Protein AF-A0A6I1JI38-F1 (afdb_monomer_lite)

Secondary structure (DSSP, 8-state):
--TTHHHHHHHHHHHHHHHTT-----S---SHHHHHHHHHTT---EEEEES-------TTSSS-S--SEEEEE-S-HHHHHHHHHHHHHHHTT-----GGGGTT--

Structure (mmCIF, N/CA/C/O backbone):
data_AF-A0A6I1JI38-F1
#
_entry.id   AF-A0A6I1JI38-F1
#
loop_
_atom_site.group_PDB
_atom_site.id
_atom_site.type_symbol
_atom_site.label_atom_id
_atom_site.label_alt_id
_atom_site.label_comp_id
_atom_site.label_asym_id
_atom_site.label_entity_id
_atom_site.label_seq_id
_atom_site.pdbx_PDB_ins_code
_atom_site.Cartn_x
_atom_site.Cartn_y
_atom_site.Cartn_z
_atom_site.occupancy
_atom_site.B_iso_or_equiv
_atom_site.auth_seq_id
_atom_site.auth_comp_id
_atom_site.auth_asym_id
_atom_site.auth_atom_id
_atom_site.pdbx_PDB_model_num
ATOM 1 N N . MET A 1 1 ? 21.664 -7.786 -9.787 1.00 72.75 1 MET A N 1
ATOM 2 C CA . MET A 1 1 ? 20.214 -8.084 -9.805 1.00 72.75 1 MET A CA 1
ATOM 3 C C . MET A 1 1 ? 19.512 -6.894 -10.436 1.00 72.75 1 MET A C 1
ATOM 5 O O . MET A 1 1 ? 19.997 -5.787 -10.243 1.00 72.75 1 MET A O 1
ATOM 9 N N . GLY A 1 2 ? 18.480 -7.114 -11.252 1.00 90.06 2 GLY A N 1
ATOM 10 C CA . GLY A 1 2 ? 17.771 -6.020 -11.929 1.00 90.06 2 GLY A CA 1
ATOM 11 C C . GLY A 1 2 ? 16.845 -5.254 -10.980 1.00 90.06 2 GLY A C 1
ATOM 12 O O . GLY A 1 2 ? 16.386 -5.819 -9.991 1.00 90.06 2 GLY A O 1
ATOM 13 N N . GLU A 1 3 ? 16.548 -4.000 -11.313 1.00 88.88 3 GLU A N 1
ATOM 14 C CA . GLU A 1 3 ? 15.697 -3.083 -10.532 1.00 88.88 3 GLU A CA 1
ATOM 15 C C . GLU A 1 3 ? 14.310 -3.665 -10.205 1.00 88.88 3 GLU A C 1
ATOM 17 O O . GLU A 1 3 ? 13.808 -3.512 -9.098 1.00 88.88 3 GLU A O 1
ATOM 22 N N . ASN A 1 4 ? 13.729 -4.429 -11.135 1.00 93.31 4 ASN A N 1
ATOM 23 C CA . ASN A 1 4 ? 12.401 -5.032 -10.982 1.00 93.31 4 ASN A CA 1
ATOM 24 C C . ASN A 1 4 ? 12.432 -6.484 -10.491 1.00 93.31 4 ASN A C 1
ATOM 26 O O . ASN A 1 4 ? 11.426 -7.179 -10.579 1.00 93.31 4 ASN A O 1
ATOM 30 N N . PHE A 1 5 ? 13.571 -6.985 -10.001 1.00 95.44 5 PHE A N 1
ATOM 31 C CA . PHE A 1 5 ? 13.689 -8.390 -9.600 1.00 95.44 5 PHE A CA 1
ATOM 32 C C . PHE A 1 5 ? 12.648 -8.783 -8.536 1.00 95.44 5 PHE A C 1
ATOM 34 O O . PHE A 1 5 ? 11.897 -9.735 -8.741 1.00 95.44 5 PHE A O 1
ATOM 41 N N . TRP A 1 6 ? 12.559 -8.022 -7.441 1.00 94.69 6 TRP A N 1
ATOM 42 C CA . TRP A 1 6 ? 11.613 -8.290 -6.350 1.00 94.69 6 TRP A CA 1
ATOM 43 C C . TRP A 1 6 ? 10.168 -8.033 -6.758 1.00 94.69 6 TRP A C 1
ATOM 45 O O . TRP A 1 6 ? 9.298 -8.864 -6.507 1.00 94.69 6 TRP A O 1
ATOM 55 N N . VAL A 1 7 ? 9.937 -6.929 -7.469 1.00 95.00 7 VAL A N 1
ATOM 56 C CA . VAL A 1 7 ? 8.610 -6.548 -7.957 1.00 95.00 7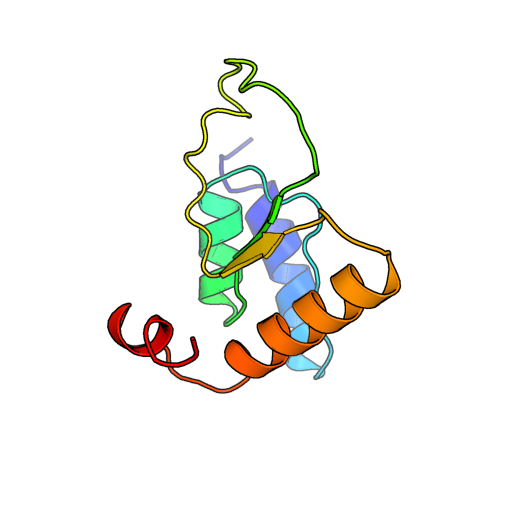 VAL A CA 1
ATOM 57 C C . VAL A 1 7 ? 8.037 -7.615 -8.887 1.00 95.00 7 VAL A C 1
ATOM 59 O O . VAL A 1 7 ? 6.872 -7.975 -8.756 1.00 95.00 7 VAL A O 1
ATOM 62 N N . ASN A 1 8 ? 8.850 -8.190 -9.776 1.00 96.50 8 ASN A N 1
ATOM 63 C CA . ASN A 1 8 ? 8.404 -9.239 -10.693 1.00 96.50 8 ASN A CA 1
ATOM 64 C C . ASN A 1 8 ? 8.036 -10.537 -9.960 1.00 96.50 8 ASN A C 1
ATOM 66 O O . ASN A 1 8 ? 7.036 -11.169 -10.305 1.00 96.50 8 ASN A O 1
ATOM 70 N N . LEU A 1 9 ? 8.813 -10.931 -8.944 1.00 96.31 9 LEU A N 1
ATOM 71 C CA . LEU A 1 9 ? 8.499 -12.103 -8.120 1.00 96.31 9 LEU A CA 1
ATOM 72 C C . LEU A 1 9 ? 7.206 -11.895 -7.328 1.00 96.31 9 LEU A C 1
ATOM 74 O O . LEU A 1 9 ? 6.337 -12.769 -7.319 1.00 96.31 9 LEU A O 1
ATOM 78 N N . TRP A 1 10 ? 7.062 -10.725 -6.704 1.00 96.94 10 TRP A N 1
ATOM 79 C CA . TRP A 1 10 ? 5.855 -10.370 -5.970 1.00 96.94 10 TRP A CA 1
ATOM 80 C C . TRP A 1 10 ? 4.632 -10.316 -6.894 1.00 96.94 10 TRP A C 1
ATOM 82 O O . TRP A 1 10 ? 3.620 -10.946 -6.594 1.00 96.94 10 TRP A O 1
ATOM 92 N N . ARG A 1 11 ? 4.742 -9.666 -8.062 1.00 97.25 11 ARG A N 1
ATOM 93 C CA . ARG A 1 11 ? 3.667 -9.556 -9.063 1.00 97.25 11 ARG A CA 1
ATOM 94 C C . ARG A 1 11 ? 3.132 -10.918 -9.479 1.00 97.25 11 ARG A C 1
ATOM 96 O O . ARG A 1 11 ? 1.917 -11.088 -9.553 1.00 97.25 11 ARG A O 1
ATOM 103 N N . ALA A 1 12 ? 4.016 -11.880 -9.741 1.00 97.31 12 ALA A N 1
ATOM 104 C CA . ALA A 1 12 ? 3.610 -13.230 -10.121 1.00 97.31 12 ALA A CA 1
ATOM 105 C C . ALA A 1 12 ? 2.760 -13.886 -9.023 1.00 97.31 12 ALA A C 1
ATOM 107 O O . ALA A 1 12 ? 1.723 -14.478 -9.317 1.00 97.31 12 ALA A O 1
ATOM 108 N N . LYS A 1 13 ? 3.155 -13.730 -7.752 1.00 97.19 13 LYS A N 1
ATOM 109 C CA . LYS A 1 13 ? 2.398 -14.301 -6.635 1.00 97.19 13 LYS A CA 1
ATOM 110 C C . LYS A 1 13 ? 1.097 -13.551 -6.351 1.00 97.19 13 LYS A C 1
ATOM 112 O O . LYS A 1 13 ? 0.091 -14.183 -6.044 1.00 97.19 13 LYS A O 1
ATOM 117 N N . ALA A 1 14 ? 1.113 -12.227 -6.460 1.00 97.44 14 ALA A N 1
ATOM 118 C CA . ALA A 1 14 ? -0.067 -11.397 -6.277 1.00 97.44 14 ALA A CA 1
ATOM 119 C C . ALA A 1 14 ? -1.127 -11.695 -7.346 1.00 97.44 14 ALA A C 1
ATOM 121 O O . ALA A 1 14 ? -2.289 -11.878 -7.001 1.00 97.44 14 ALA A O 1
ATOM 122 N N . SER A 1 15 ? -0.719 -11.821 -8.614 1.00 96.88 15 SER A N 1
ATOM 123 C CA . SER A 1 15 ? -1.630 -12.124 -9.729 1.00 96.88 15 SER A CA 1
ATOM 124 C C . SER A 1 15 ? -2.341 -13.464 -9.524 1.00 96.88 15 SER A C 1
ATOM 126 O O . SER A 1 15 ? -3.558 -13.511 -9.604 1.00 96.88 15 SER A O 1
ATOM 128 N N . ASP A 1 16 ? -1.613 -14.516 -9.127 1.00 97.75 16 ASP A N 1
ATOM 129 C CA . ASP A 1 16 ? -2.193 -15.826 -8.787 1.00 97.75 16 ASP A CA 1
ATOM 130 C C . ASP A 1 16 ? -3.285 -15.719 -7.707 1.00 97.75 16 ASP A C 1
ATOM 132 O O . ASP A 1 16 ? -4.368 -16.278 -7.849 1.00 97.75 16 ASP A O 1
ATOM 136 N N . VAL A 1 17 ? -3.047 -14.949 -6.641 1.00 97.56 17 VAL A N 1
ATOM 137 C CA . VAL A 1 17 ? -4.055 -14.740 -5.587 1.00 97.56 17 VAL A CA 1
ATOM 138 C C . VAL A 1 17 ? -5.273 -13.976 -6.116 1.00 97.56 17 VAL A C 1
ATOM 140 O O . VAL A 1 17 ? -6.404 -14.340 -5.791 1.00 97.56 17 VAL A O 1
ATOM 143 N N . LEU A 1 18 ? -5.054 -12.929 -6.916 1.00 95.75 18 LEU A N 1
ATOM 144 C CA . LEU A 1 18 ? -6.120 -12.097 -7.480 1.00 95.75 18 LEU A CA 1
ATOM 145 C C . LEU A 1 18 ? -6.983 -12.874 -8.486 1.00 95.75 18 LEU A C 1
ATOM 147 O O . LEU A 1 18 ? -8.208 -12.785 -8.423 1.00 95.75 18 LEU A O 1
ATOM 151 N N . ASP A 1 19 ? -6.370 -13.695 -9.340 1.00 96.06 19 ASP A N 1
ATOM 152 C CA . ASP A 1 19 ? -7.058 -14.527 -10.337 1.00 96.06 19 ASP A CA 1
ATOM 153 C C . ASP A 1 19 ? -7.992 -15.563 -9.686 1.00 96.06 19 ASP A C 1
ATOM 155 O O . ASP A 1 19 ? -9.015 -15.941 -10.258 1.00 96.06 19 ASP A O 1
ATOM 159 N N . HIS A 1 20 ? -7.691 -15.976 -8.451 1.00 96.94 20 HIS A N 1
ATOM 160 C CA . HIS A 1 20 ? -8.541 -16.857 -7.644 1.00 96.94 20 HIS A CA 1
ATOM 161 C C . HIS A 1 20 ? -9.535 -16.094 -6.744 1.00 96.94 20 HIS A C 1
ATOM 163 O O . HIS A 1 20 ? -10.128 -16.678 -5.835 1.00 96.94 20 HIS A O 1
ATOM 169 N N . GLY A 1 21 ? -9.732 -14.791 -6.975 1.00 94.00 21 GLY A N 1
ATOM 170 C CA . GLY A 1 21 ? -10.671 -13.950 -6.226 1.00 94.00 21 GLY A CA 1
ATOM 171 C C . GLY A 1 21 ? -10.202 -13.565 -4.819 1.00 94.00 21 GLY A C 1
ATOM 172 O O . GLY A 1 21 ? -11.004 -13.104 -4.003 1.00 94.00 21 GLY A O 1
ATOM 173 N N . GLY A 1 22 ? -8.920 -13.768 -4.509 1.00 95.88 22 GLY A N 1
ATOM 174 C CA . GLY A 1 22 ? -8.308 -13.353 -3.253 1.00 95.88 22 GLY A CA 1
ATOM 175 C C . GLY A 1 22 ? -8.057 -11.844 -3.171 1.00 95.88 22 GLY A C 1
ATOM 176 O O . GLY A 1 22 ? -8.377 -11.069 -4.070 1.00 95.88 22 GLY A O 1
ATOM 177 N N . ARG A 1 23 ? -7.459 -11.413 -2.056 1.00 94.56 23 ARG A N 1
ATOM 178 C CA . ARG A 1 23 ? -7.028 -10.026 -1.824 1.00 94.56 23 ARG A CA 1
ATOM 179 C C . ARG A 1 23 ? -5.567 -10.018 -1.399 1.00 94.56 23 ARG A C 1
ATOM 181 O O . ARG A 1 23 ? -5.138 -10.908 -0.668 1.00 94.56 23 ARG A O 1
ATOM 188 N N . VAL A 1 24 ? -4.823 -9.008 -1.838 1.00 95.75 24 VAL A N 1
ATOM 189 C CA . VAL A 1 24 ? -3.386 -8.873 -1.576 1.00 95.75 24 VAL A CA 1
ATOM 190 C C . VAL A 1 24 ? -3.118 -7.524 -0.920 1.00 95.75 24 VAL A C 1
ATOM 192 O O . VAL A 1 24 ? -3.699 -6.516 -1.312 1.00 95.75 24 VAL A O 1
ATOM 195 N N . VAL A 1 25 ? -2.229 -7.516 0.070 1.00 95.38 25 VAL A N 1
ATOM 196 C CA . VAL A 1 25 ? -1.695 -6.307 0.703 1.00 95.38 25 VAL A CA 1
ATOM 197 C C . VAL A 1 25 ? -0.179 -6.330 0.542 1.00 95.38 25 VAL A C 1
ATOM 199 O O . VAL A 1 25 ? 0.436 -7.378 0.736 1.00 95.38 25 VAL A O 1
ATOM 202 N N . VAL A 1 26 ? 0.401 -5.184 0.184 1.00 94.56 26 VAL A N 1
ATOM 203 C CA . VAL A 1 26 ? 1.850 -4.936 0.235 1.00 94.56 26 VAL A CA 1
ATOM 204 C C . VAL A 1 26 ? 2.091 -3.962 1.367 1.00 94.56 26 VAL A C 1
ATOM 206 O O . VAL A 1 26 ? 1.713 -2.796 1.271 1.00 94.56 26 VAL A O 1
ATOM 209 N N . ASP A 1 27 ? 2.654 -4.446 2.461 1.00 93.19 27 ASP A N 1
ATOM 210 C CA . ASP A 1 27 ? 2.906 -3.648 3.657 1.00 93.19 27 ASP A CA 1
ATOM 211 C C . ASP A 1 27 ? 4.248 -2.902 3.605 1.00 93.19 27 ASP A C 1
ATOM 213 O O . ASP A 1 27 ? 4.435 -1.928 4.333 1.00 93.19 27 ASP A O 1
ATOM 217 N N . ASP A 1 28 ? 5.156 -3.296 2.711 1.00 91.00 28 ASP A N 1
ATOM 218 C CA . ASP A 1 28 ? 6.515 -2.768 2.595 1.00 91.00 28 ASP A CA 1
ATOM 219 C C . ASP A 1 28 ? 6.807 -2.023 1.277 1.00 91.00 28 ASP A C 1
ATOM 221 O O . ASP A 1 28 ? 7.958 -1.955 0.854 1.00 91.00 28 ASP A O 1
ATOM 225 N N . CYS A 1 29 ? 5.799 -1.391 0.664 1.00 90.94 29 CYS A N 1
ATOM 226 C CA . CYS A 1 29 ? 5.961 -0.587 -0.555 1.00 90.94 29 CYS A CA 1
ATOM 227 C C . CYS A 1 29 ? 6.808 0.678 -0.295 1.00 90.94 29 CYS A C 1
ATOM 229 O O . CYS A 1 29 ? 6.337 1.655 0.291 1.00 90.94 29 CYS A O 1
ATOM 231 N N . ARG A 1 30 ? 8.059 0.675 -0.759 1.00 88.12 30 ARG A N 1
ATOM 232 C CA . ARG A 1 30 ? 9.072 1.719 -0.530 1.00 88.12 30 ARG A CA 1
ATOM 233 C C . ARG A 1 30 ? 9.536 2.397 -1.812 1.00 88.12 30 ARG A C 1
ATOM 235 O O . ARG A 1 30 ? 10.003 3.534 -1.749 1.00 88.12 30 ARG A O 1
ATOM 242 N N . PHE A 1 31 ? 9.416 1.732 -2.959 1.00 89.56 31 PHE A N 1
ATOM 243 C CA . PHE A 1 31 ? 9.954 2.213 -4.229 1.00 89.56 31 PHE A CA 1
ATOM 244 C C . PHE A 1 31 ? 8.856 2.554 -5.253 1.00 89.56 31 PHE A C 1
ATOM 246 O O . PHE A 1 31 ? 7.793 1.928 -5.272 1.00 89.56 31 PHE A O 1
ATOM 253 N N . PRO A 1 32 ? 9.089 3.529 -6.155 1.00 90.94 32 PRO A N 1
ATOM 254 C CA . PRO A 1 32 ? 8.111 3.897 -7.180 1.00 90.94 32 PRO A CA 1
ATOM 255 C C . PRO A 1 32 ? 7.696 2.745 -8.106 1.00 90.94 32 PRO A C 1
ATOM 257 O O . PRO A 1 32 ? 6.547 2.702 -8.540 1.00 90.94 32 PRO A O 1
ATOM 260 N N . ASN A 1 33 ? 8.597 1.803 -8.401 1.00 93.06 33 ASN A N 1
ATOM 261 C CA . ASN A 1 33 ? 8.288 0.644 -9.242 1.00 93.06 33 ASN A CA 1
ATOM 262 C C . ASN A 1 33 ? 7.338 -0.353 -8.552 1.00 93.06 33 ASN A C 1
ATOM 264 O O . ASN A 1 33 ? 6.477 -0.921 -9.217 1.00 93.06 33 ASN A O 1
ATOM 268 N N . GLU A 1 34 ? 7.423 -0.520 -7.230 1.00 93.88 34 GLU A N 1
ATOM 269 C CA . GLU A 1 34 ? 6.455 -1.304 -6.446 1.00 93.88 34 GLU A CA 1
ATOM 270 C C . GLU A 1 34 ? 5.068 -0.655 -6.505 1.00 93.88 34 GLU A C 1
ATOM 272 O O . GLU A 1 34 ? 4.079 -1.297 -6.862 1.00 93.88 34 GLU A O 1
ATOM 277 N N . ALA A 1 35 ? 5.013 0.653 -6.247 1.00 92.62 35 ALA A N 1
ATOM 278 C CA . ALA A 1 35 ? 3.789 1.445 -6.281 1.00 92.62 35 ALA A CA 1
ATOM 279 C C . ALA A 1 35 ? 3.134 1.470 -7.674 1.00 92.62 35 ALA A C 1
ATOM 281 O O . ALA A 1 35 ? 1.908 1.536 -7.787 1.00 92.62 35 ALA A O 1
ATOM 282 N N . ALA A 1 36 ? 3.937 1.434 -8.740 1.00 92.88 36 ALA A N 1
ATOM 283 C CA . ALA A 1 36 ? 3.447 1.325 -10.108 1.00 92.88 36 ALA A CA 1
ATOM 284 C C . ALA A 1 36 ? 2.774 -0.032 -10.346 1.00 92.88 36 ALA A C 1
ATOM 286 O O . ALA A 1 36 ? 1.648 -0.073 -10.834 1.00 92.88 36 ALA A O 1
ATOM 287 N N . VAL A 1 37 ? 3.403 -1.137 -9.933 1.00 94.88 37 VAL A N 1
ATOM 288 C CA . VAL A 1 37 ? 2.827 -2.474 -10.136 1.00 94.88 37 VAL A CA 1
ATOM 289 C C . VAL A 1 37 ? 1.572 -2.701 -9.297 1.00 94.88 37 VAL A C 1
ATOM 291 O O . VAL A 1 37 ? 0.632 -3.320 -9.790 1.00 94.88 37 VAL A O 1
ATOM 294 N N . VAL A 1 38 ? 1.490 -2.152 -8.079 1.00 94.31 38 VAL A N 1
ATOM 295 C CA . VAL A 1 38 ? 0.237 -2.158 -7.300 1.00 94.31 38 VAL A CA 1
ATOM 296 C C . VAL A 1 38 ? -0.911 -1.551 -8.112 1.00 94.31 38 VAL A C 1
ATOM 298 O O . VAL A 1 38 ? -1.981 -2.151 -8.196 1.00 94.31 38 VAL A O 1
ATOM 301 N N . ARG A 1 39 ? -0.679 -0.406 -8.766 1.00 92.50 39 ARG A N 1
ATOM 302 C CA . ARG A 1 39 ? -1.683 0.258 -9.613 1.00 92.50 39 ARG A CA 1
ATOM 303 C C . ARG A 1 39 ? -1.992 -0.517 -10.888 1.00 92.50 39 ARG A C 1
ATOM 305 O O . ARG A 1 39 ? -3.153 -0.622 -11.264 1.00 92.50 39 ARG A O 1
ATOM 312 N N . GLU A 1 40 ? -0.984 -1.098 -11.537 1.00 93.88 40 GLU A N 1
ATOM 313 C CA . GLU A 1 40 ? -1.182 -1.954 -12.717 1.00 93.88 40 GLU A CA 1
ATOM 314 C C . GLU A 1 40 ? -2.052 -3.183 -12.417 1.00 93.88 40 GLU A C 1
ATOM 316 O O . GLU A 1 40 ? -2.770 -3.653 -13.297 1.00 93.88 40 GLU A O 1
ATOM 321 N N . LEU A 1 41 ? -2.004 -3.697 -11.184 1.00 93.56 41 LEU A N 1
ATOM 322 C CA . LEU A 1 41 ? -2.856 -4.792 -10.710 1.00 93.56 41 LEU A CA 1
ATOM 323 C C . LEU A 1 41 ? -4.248 -4.321 -10.243 1.00 93.56 41 LEU A C 1
ATOM 325 O O . L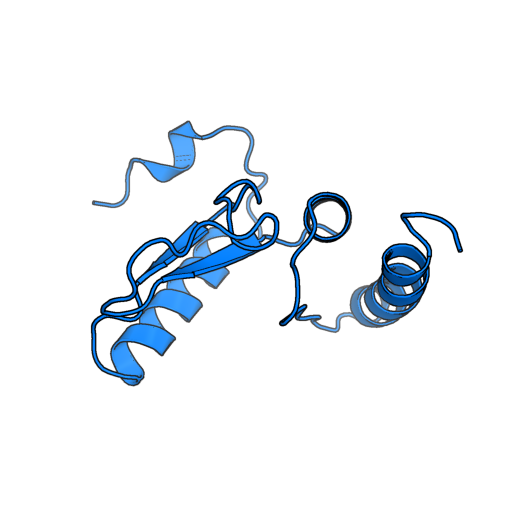EU A 1 41 ? -5.005 -5.113 -9.685 1.00 93.56 41 LEU A O 1
ATOM 329 N N . GLY A 1 42 ? -4.597 -3.048 -10.452 1.00 91.81 42 GLY A N 1
ATOM 330 C CA . GLY A 1 42 ? -5.877 -2.467 -10.035 1.00 91.81 42 GLY A CA 1
ATOM 331 C C . GLY A 1 42 ? -5.970 -2.160 -8.538 1.00 91.81 42 GLY A C 1
ATOM 332 O O . GLY A 1 42 ? -7.066 -1.953 -8.021 1.00 91.81 42 GLY A O 1
ATOM 333 N N . GLY A 1 43 ? -4.839 -2.160 -7.830 1.00 91.81 43 GLY A N 1
ATOM 334 C CA . GLY A 1 43 ? -4.747 -1.746 -6.436 1.00 91.81 43 GLY A CA 1
ATOM 335 C C . GLY A 1 43 ? -4.556 -0.238 -6.277 1.00 91.81 43 GLY A C 1
ATOM 336 O O . GLY A 1 43 ? -4.455 0.514 -7.245 1.00 91.81 43 GLY A O 1
ATOM 337 N N . MET A 1 44 ? -4.455 0.192 -5.021 1.00 92.00 44 MET A N 1
ATOM 338 C CA . MET A 1 44 ? -4.152 1.572 -4.649 1.00 92.00 44 MET A CA 1
ATOM 339 C C . MET A 1 44 ? -3.063 1.614 -3.580 1.00 92.00 44 MET A C 1
ATOM 341 O O . MET A 1 44 ? -2.893 0.675 -2.800 1.00 92.00 44 MET A O 1
ATOM 345 N N . VAL A 1 45 ? -2.358 2.732 -3.513 1.00 92.00 45 VAL A N 1
ATOM 346 C CA . VAL A 1 45 ? -1.309 3.002 -2.537 1.00 92.00 45 VAL A CA 1
ATOM 347 C C . VAL A 1 45 ? -1.858 3.900 -1.435 1.00 92.00 45 VAL A C 1
ATOM 349 O O . VAL A 1 45 ? -2.242 5.047 -1.683 1.00 92.00 45 VAL A O 1
ATOM 352 N N . VAL A 1 46 ? -1.848 3.386 -0.204 1.00 90.44 46 VAL A N 1
ATOM 353 C CA . VAL A 1 46 ? -2.305 4.104 0.991 1.00 90.44 46 VAL A CA 1
ATOM 354 C C . VAL A 1 46 ? -1.110 4.556 1.819 1.00 90.44 46 VAL A C 1
ATOM 356 O O . VAL A 1 46 ? -0.337 3.735 2.308 1.00 90.44 46 VAL A O 1
ATOM 359 N N . LEU A 1 47 ? -0.985 5.865 2.033 1.00 89.06 47 LEU A N 1
ATOM 360 C CA . LEU A 1 47 ? -0.004 6.434 2.950 1.00 89.06 47 LEU A CA 1
ATOM 361 C C . LEU A 1 47 ? -0.595 6.534 4.360 1.00 89.06 47 LEU A C 1
ATOM 363 O O . LEU A 1 47 ? -1.501 7.331 4.605 1.00 89.06 47 LEU A O 1
ATOM 367 N N . LEU A 1 48 ? -0.053 5.771 5.309 1.00 88.19 48 LEU A N 1
ATOM 368 C CA . LEU A 1 48 ? -0.376 5.912 6.731 1.00 88.19 48 LEU A CA 1
ATOM 369 C C . LEU A 1 48 ? 0.501 6.994 7.374 1.00 88.19 48 LEU A C 1
ATOM 371 O O . LEU A 1 48 ? 1.721 6.851 7.430 1.00 88.19 48 LEU A O 1
ATOM 375 N N . ARG A 1 49 ? -0.106 8.059 7.913 1.00 85.06 49 ARG A N 1
ATOM 376 C CA . ARG A 1 49 ? 0.624 9.177 8.540 1.00 85.06 49 ARG A CA 1
ATOM 377 C C . ARG A 1 49 ? 0.347 9.277 10.041 1.00 85.06 49 ARG A C 1
ATOM 379 O O . ARG A 1 49 ? -0.781 9.537 10.439 1.00 85.06 49 ARG A O 1
ATOM 386 N N . GLY A 1 50 ? 1.366 9.071 10.880 1.00 83.06 50 GLY A N 1
ATOM 387 C CA . GLY A 1 50 ? 1.253 9.068 12.350 1.00 83.06 50 GLY A CA 1
ATOM 388 C C . GLY A 1 50 ? 1.214 10.448 13.030 1.00 83.06 50 GLY A C 1
ATOM 389 O O . GLY A 1 50 ? 1.343 11.483 12.377 1.00 83.06 50 GLY A O 1
ATOM 390 N N . ARG A 1 51 ? 1.085 10.446 14.371 1.00 67.19 51 ARG A N 1
ATOM 391 C CA . ARG A 1 51 ? 0.973 11.651 15.230 1.00 67.19 51 ARG A CA 1
ATOM 392 C C . ARG A 1 51 ? 2.192 12.570 15.261 1.00 67.19 51 ARG A C 1
ATOM 394 O O . ARG A 1 51 ? 2.024 13.722 15.632 1.00 67.19 51 ARG A O 1
ATOM 401 N N . GLN A 1 52 ? 3.382 12.101 14.904 1.00 59.16 52 GLN A N 1
ATOM 402 C CA . GLN A 1 52 ? 4.601 12.905 14.771 1.00 59.16 52 GLN A CA 1
ATOM 403 C C . GLN A 1 52 ? 5.743 11.998 14.315 1.00 59.16 52 GLN A C 1
ATOM 405 O O . GLN A 1 52 ? 6.000 11.001 14.976 1.00 59.16 52 GLN A O 1
ATOM 410 N N . THR A 1 53 ? 6.470 12.400 13.275 1.00 48.81 53 THR A N 1
ATOM 411 C CA . THR A 1 53 ? 7.937 12.327 13.224 1.00 48.81 53 THR A CA 1
ATOM 412 C C . THR A 1 53 ? 8.414 13.364 12.213 1.00 48.81 53 THR A C 1
ATOM 414 O O . THR A 1 53 ? 7.861 13.504 11.123 1.00 48.81 53 THR A O 1
ATOM 417 N N . ALA A 1 54 ? 9.388 14.171 12.632 1.00 46.62 54 ALA A N 1
ATOM 418 C CA . ALA A 1 54 ? 10.111 15.081 11.763 1.00 46.62 54 ALA A CA 1
ATOM 419 C C . ALA A 1 54 ? 10.626 14.321 10.535 1.00 46.62 54 ALA A C 1
ATOM 421 O O . ALA A 1 54 ? 11.054 13.177 10.658 1.00 46.62 54 ALA A O 1
ATOM 422 N N . VAL A 1 55 ? 10.580 14.972 9.374 1.00 46.62 55 VAL A N 1
ATOM 423 C CA . VAL A 1 55 ? 11.158 14.474 8.124 1.00 46.62 55 VAL A CA 1
ATOM 424 C C . VAL A 1 55 ? 12.654 14.267 8.356 1.00 46.62 55 VAL A C 1
ATOM 426 O O . VAL A 1 55 ? 13.424 15.227 8.358 1.00 46.62 55 VAL A O 1
ATOM 429 N N . THR A 1 56 ? 13.073 13.033 8.613 1.00 42.56 56 THR A N 1
ATOM 430 C CA . THR A 1 56 ? 14.485 12.668 8.629 1.00 42.56 56 THR A CA 1
ATOM 431 C C . THR A 1 56 ? 14.910 12.423 7.192 1.00 42.56 56 THR A C 1
ATOM 433 O O . THR A 1 56 ? 14.485 11.467 6.557 1.00 42.56 56 THR A O 1
ATOM 436 N N . ALA A 1 57 ? 15.708 13.342 6.652 1.00 43.31 57 ALA A N 1
ATOM 437 C CA . ALA A 1 57 ? 16.180 13.345 5.273 1.00 43.31 57 ALA A CA 1
ATOM 438 C C . ALA A 1 57 ? 17.160 12.189 4.985 1.00 43.31 57 ALA A C 1
ATOM 440 O O . ALA A 1 57 ? 18.368 12.392 4.885 1.00 43.31 57 ALA A O 1
ATOM 441 N N . HIS A 1 58 ? 16.634 10.975 4.836 1.00 36.66 58 HIS A N 1
ATOM 442 C CA . HIS A 1 58 ? 17.294 9.871 4.146 1.00 36.66 58 HIS A CA 1
ATOM 443 C C . HIS A 1 58 ? 16.593 9.637 2.803 1.00 36.66 58 HIS A C 1
ATOM 445 O O . HIS A 1 58 ? 15.393 9.850 2.670 1.00 36.66 58 HIS A O 1
ATOM 451 N N . GLU A 1 59 ? 17.342 9.210 1.791 1.00 46.31 59 GLU A N 1
ATOM 452 C CA . GLU A 1 59 ? 16.892 9.042 0.398 1.00 46.31 59 GLU A CA 1
ATOM 453 C C . GLU A 1 59 ? 15.703 8.064 0.248 1.00 46.31 59 GLU A C 1
ATOM 455 O O . GLU A 1 59 ? 14.919 8.178 -0.688 1.00 46.31 59 GLU A O 1
ATOM 460 N N . SER A 1 60 ? 15.497 7.172 1.229 1.00 43.53 60 SER A N 1
ATOM 461 C CA . SER A 1 60 ? 14.330 6.281 1.347 1.00 43.53 60 SER A CA 1
ATOM 462 C C . SER A 1 60 ? 13.127 6.878 2.103 1.00 43.53 60 SER A C 1
ATOM 464 O O . SER A 1 60 ? 12.101 6.220 2.224 1.00 43.53 60 SER A O 1
ATOM 466 N N . GLU A 1 61 ? 13.245 8.099 2.630 1.00 42.25 61 GLU A N 1
ATOM 467 C CA . GLU A 1 61 ? 12.208 8.849 3.367 1.00 42.25 61 GLU A CA 1
ATOM 468 C C . GLU A 1 61 ? 11.823 10.168 2.670 1.00 42.25 61 GLU A C 1
ATOM 470 O O . GLU A 1 61 ? 11.017 10.954 3.171 1.00 42.25 61 GLU A O 1
ATOM 475 N N . ALA A 1 62 ? 12.377 10.419 1.482 1.00 46.91 62 ALA A N 1
ATOM 476 C CA . ALA A 1 62 ? 12.202 11.647 0.719 1.00 46.91 62 ALA A CA 1
A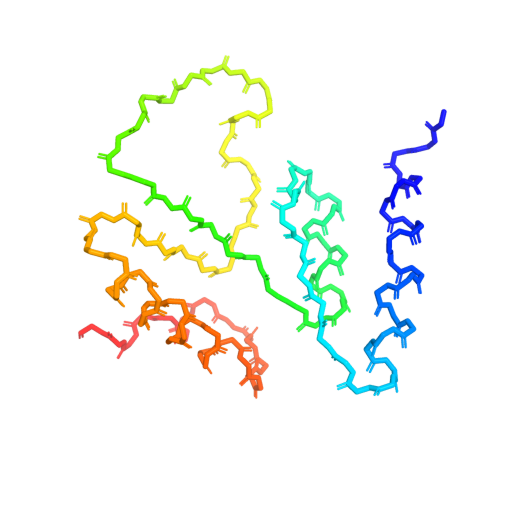TOM 477 C C . ALA A 1 62 ? 10.845 11.726 -0.005 1.00 46.91 62 ALA A C 1
ATOM 479 O O . ALA A 1 62 ? 10.814 12.047 -1.183 1.00 46.91 62 ALA A O 1
ATOM 480 N N . GLY A 1 63 ? 9.726 11.413 0.662 1.00 49.28 63 GLY A N 1
ATOM 481 C CA . GLY A 1 63 ? 8.370 11.851 0.279 1.00 49.28 63 GLY A CA 1
ATOM 482 C C . GLY A 1 63 ? 7.948 11.717 -1.196 1.00 49.28 63 GLY A C 1
ATOM 483 O O . GLY A 1 63 ? 7.092 12.479 -1.638 1.00 49.28 63 GLY A O 1
ATOM 484 N N . GLY A 1 64 ? 8.553 10.806 -1.962 1.00 54.25 64 GLY A N 1
ATOM 485 C CA . GLY A 1 64 ? 8.453 10.771 -3.426 1.00 54.25 64 GLY A CA 1
ATOM 486 C C . GLY A 1 64 ? 7.563 9.659 -3.965 1.00 54.25 64 GLY A C 1
ATOM 487 O O . GLY A 1 64 ? 7.291 9.607 -5.163 1.00 54.25 64 GLY A O 1
ATOM 488 N N . LEU A 1 65 ? 7.096 8.764 -3.093 1.00 68.81 65 LEU A N 1
ATOM 489 C CA . LEU A 1 65 ? 6.159 7.727 -3.484 1.00 68.81 65 LEU A CA 1
ATOM 490 C C . LEU A 1 65 ? 4.771 8.361 -3.607 1.00 68.81 65 LEU A C 1
ATOM 492 O O . LEU A 1 65 ? 4.156 8.761 -2.614 1.00 68.81 65 LEU A O 1
ATOM 496 N N . LEU A 1 66 ? 4.300 8.496 -4.848 1.00 77.44 66 LEU A N 1
ATOM 497 C CA . LEU A 1 66 ? 2.936 8.934 -5.113 1.00 77.44 66 LEU A CA 1
ATOM 498 C C . LEU A 1 66 ? 1.986 7.955 -4.421 1.00 77.44 66 LEU A C 1
ATOM 500 O O . LEU A 1 66 ? 2.074 6.743 -4.631 1.00 77.44 66 LEU A O 1
ATOM 504 N N . HIS A 1 67 ? 1.095 8.488 -3.596 1.00 84.31 67 HIS A N 1
ATOM 505 C CA . HIS A 1 67 ? 0.033 7.752 -2.924 1.00 84.31 67 HIS A CA 1
ATOM 506 C C . HIS A 1 67 ? -1.309 8.212 -3.480 1.00 84.31 67 HIS A C 1
ATOM 508 O O . HIS A 1 67 ? -1.452 9.366 -3.883 1.00 84.31 67 HIS A O 1
ATOM 514 N N . ASP A 1 68 ? -2.278 7.305 -3.505 1.00 87.19 68 ASP A N 1
ATOM 515 C CA . ASP A 1 68 ? -3.620 7.605 -4.003 1.00 87.19 68 ASP A CA 1
ATOM 516 C C . ASP A 1 68 ? -4.498 8.150 -2.869 1.00 87.19 68 ASP A C 1
ATOM 518 O O . ASP A 1 68 ? -5.296 9.062 -3.070 1.00 87.19 68 ASP A O 1
ATOM 522 N N . VAL A 1 69 ? -4.301 7.636 -1.647 1.00 87.38 69 VAL A N 1
ATOM 523 C CA . VAL A 1 69 ? -5.006 8.076 -0.437 1.00 87.38 69 VAL A CA 1
ATOM 524 C C . VAL A 1 69 ? -4.023 8.207 0.724 1.00 87.38 69 VAL A C 1
ATOM 526 O O . VAL A 1 69 ? -3.105 7.403 0.880 1.00 87.38 69 VAL A O 1
ATOM 529 N N . MET A 1 70 ? -4.227 9.216 1.570 1.00 87.25 70 MET A N 1
ATOM 530 C CA . MET A 1 70 ? -3.516 9.377 2.838 1.00 87.25 70 MET A CA 1
ATOM 531 C C . MET A 1 70 ? -4.489 9.180 3.999 1.00 87.25 70 MET A C 1
ATOM 533 O O . MET A 1 70 ? -5.529 9.832 4.062 1.00 87.25 70 MET A O 1
ATOM 537 N N . VAL A 1 71 ? -4.131 8.311 4.940 1.00 88.56 71 VAL A N 1
ATOM 538 C CA . VAL A 1 71 ? -4.909 8.046 6.151 1.00 88.56 71 VAL A CA 1
ATOM 539 C C . VAL A 1 71 ? -4.130 8.513 7.373 1.00 88.56 71 VAL A C 1
ATOM 541 O O . VAL A 1 71 ? -3.003 8.086 7.632 1.00 88.56 71 VAL A O 1
ATOM 544 N N . MET A 1 72 ? -4.760 9.385 8.158 1.00 88.31 72 MET A N 1
ATOM 545 C CA . MET A 1 72 ? -4.188 9.888 9.402 1.00 88.31 72 MET A CA 1
ATOM 546 C C . MET A 1 72 ? -4.332 8.847 10.518 1.00 88.31 72 MET A C 1
ATOM 548 O O . MET A 1 72 ? -5.434 8.418 10.859 1.00 88.31 72 MET A O 1
ATOM 552 N N . ASN A 1 73 ? -3.212 8.487 11.130 1.00 89.50 73 ASN A N 1
ATOM 553 C CA . ASN A 1 73 ? -3.111 7.727 12.368 1.00 89.50 73 ASN A CA 1
ATOM 554 C C . ASN A 1 73 ? -2.836 8.695 13.529 1.00 89.50 73 ASN A C 1
ATOM 556 O O . ASN A 1 73 ? -1.755 8.715 14.122 1.00 89.50 73 ASN A O 1
ATOM 560 N N . ASP A 1 74 ? -3.820 9.553 13.800 1.00 87.88 74 ASP A N 1
ATOM 561 C CA . ASP A 1 74 ? -3.762 10.595 14.826 1.00 87.88 74 ASP A CA 1
ATOM 562 C C . ASP A 1 74 ? -4.846 10.476 15.907 1.00 87.88 74 ASP A C 1
ATOM 564 O O . ASP A 1 74 ? -4.956 11.333 16.787 1.00 87.88 74 ASP A O 1
ATOM 568 N N . ALA A 1 75 ? -5.598 9.378 15.912 1.00 88.56 75 ALA A N 1
ATOM 569 C CA . ALA A 1 75 ? -6.761 9.153 16.766 1.00 88.56 75 ALA A CA 1
ATOM 570 C C . ALA A 1 75 ? -6.669 7.796 17.498 1.00 88.56 75 ALA A C 1
ATOM 572 O O . ALA A 1 75 ? -5.569 7.308 17.773 1.00 88.56 75 ALA A O 1
ATOM 573 N N . SER A 1 76 ? -7.798 7.228 17.924 1.00 93.12 76 SER A N 1
ATOM 574 C CA . SER A 1 76 ? -7.807 5.879 18.496 1.00 93.12 76 SER A CA 1
ATOM 575 C C . SER A 1 76 ? -7.602 4.823 17.403 1.00 93.12 76 SER A C 1
ATOM 577 O O . SER A 1 76 ? -7.721 5.109 16.207 1.00 93.12 76 SER A O 1
ATOM 579 N N . LYS A 1 77 ? -7.314 3.583 17.808 1.00 93.69 77 LYS A N 1
ATOM 580 C CA . LYS A 1 77 ? -7.196 2.450 16.880 1.00 93.69 77 LYS A CA 1
ATOM 581 C C . LYS A 1 77 ? -8.499 2.227 16.106 1.00 93.69 77 LYS A C 1
ATOM 583 O O . LYS A 1 77 ? -8.468 1.971 14.909 1.00 93.69 77 LYS A O 1
ATOM 588 N N . GLU A 1 78 ? -9.634 2.379 16.778 1.00 95.88 78 GLU A N 1
ATOM 589 C CA . GLU A 1 78 ? -10.971 2.249 16.196 1.00 95.88 78 GLU A CA 1
ATOM 590 C C . GLU A 1 78 ? -11.195 3.313 15.119 1.00 95.88 78 GLU A C 1
ATOM 592 O O . GLU A 1 78 ? -11.686 3.008 14.036 1.00 95.88 78 GLU A O 1
ATOM 597 N N . THR A 1 79 ? -10.764 4.552 15.375 1.00 91.69 79 THR A N 1
ATOM 598 C CA . THR A 1 79 ? -10.810 5.616 14.367 1.00 91.69 79 THR A CA 1
ATOM 599 C C . THR A 1 79 ? -9.893 5.323 13.181 1.00 91.69 79 THR A C 1
ATOM 601 O O . THR A 1 79 ? -10.284 5.574 12.044 1.00 91.69 79 THR A O 1
ATOM 604 N N . LEU A 1 80 ? -8.689 4.788 13.412 1.00 90.31 80 LEU A N 1
ATOM 605 C CA . LEU A 1 80 ? -7.796 4.383 12.324 1.00 90.31 80 LEU A CA 1
ATOM 606 C C . LEU A 1 80 ? -8.443 3.300 11.453 1.00 90.31 80 LEU A C 1
ATOM 608 O O . LEU A 1 80 ? -8.430 3.427 10.233 1.00 90.31 80 LEU A O 1
ATOM 612 N N . HIS A 1 81 ? -9.037 2.276 12.068 1.00 93.94 81 HIS A N 1
ATOM 613 C CA . HIS A 1 81 ? -9.734 1.213 11.342 1.00 93.94 81 HIS A CA 1
ATOM 614 C C . HIS A 1 81 ? -10.877 1.779 10.493 1.00 93.94 81 HIS A C 1
ATOM 616 O O . HIS A 1 81 ? -10.899 1.550 9.291 1.00 93.94 81 HIS A O 1
ATOM 622 N N . ALA A 1 82 ? -11.739 2.619 11.076 1.00 92.12 82 ALA A N 1
ATOM 623 C CA . ALA A 1 82 ? -12.845 3.241 10.347 1.00 92.12 82 ALA A CA 1
ATOM 624 C C . ALA A 1 82 ? -12.373 4.090 9.151 1.00 92.12 82 ALA A C 1
ATOM 626 O O . ALA A 1 82 ? -13.011 4.108 8.101 1.00 92.12 82 ALA A O 1
ATOM 627 N N . ARG A 1 83 ? -11.236 4.787 9.283 1.00 91.62 83 ARG A N 1
ATOM 628 C CA . ARG A 1 83 ? -10.644 5.561 8.179 1.00 91.62 83 ARG A CA 1
ATOM 629 C C . ARG A 1 83 ? -10.075 4.669 7.076 1.00 91.62 83 ARG A C 1
ATOM 631 O O . ARG A 1 83 ? -10.154 5.045 5.911 1.00 91.62 83 ARG A O 1
ATOM 638 N N . ILE A 1 84 ? -9.504 3.518 7.431 1.00 91.81 84 ILE A N 1
ATOM 639 C CA . ILE A 1 84 ? -9.019 2.533 6.457 1.00 91.81 84 ILE A CA 1
ATOM 640 C C . ILE A 1 84 ? -10.187 1.894 5.714 1.00 91.81 84 ILE A C 1
ATOM 642 O O . ILE A 1 84 ? -10.134 1.824 4.490 1.00 91.81 84 ILE A O 1
ATOM 646 N N . ASP A 1 85 ? -11.248 1.506 6.420 1.00 92.56 85 ASP A N 1
ATOM 647 C CA . ASP A 1 85 ? -12.454 0.948 5.804 1.00 92.56 85 ASP A CA 1
ATOM 648 C C . ASP A 1 85 ? -13.060 1.939 4.803 1.00 92.56 85 ASP A C 1
ATOM 650 O O . ASP A 1 85 ? -13.275 1.588 3.645 1.00 92.56 85 ASP A O 1
ATOM 654 N N . ALA A 1 86 ? -13.208 3.208 5.200 1.00 89.19 86 ALA A N 1
ATOM 655 C CA . ALA A 1 86 ? -13.669 4.259 4.299 1.00 89.19 86 ALA A CA 1
ATOM 656 C C . ALA A 1 86 ? -12.749 4.407 3.073 1.00 89.19 86 ALA A C 1
ATOM 658 O O . ALA A 1 86 ? -13.230 4.435 1.944 1.00 89.19 86 ALA A O 1
ATOM 659 N N . ALA A 1 87 ? -11.426 4.464 3.264 1.00 87.94 87 ALA A N 1
ATOM 660 C CA . ALA A 1 87 ? -10.471 4.567 2.157 1.00 87.94 87 ALA A CA 1
ATOM 661 C C . ALA A 1 87 ? -10.586 3.390 1.172 1.00 87.94 87 ALA A C 1
ATOM 663 O O . ALA A 1 87 ? -10.553 3.600 -0.041 1.00 87.94 87 ALA A O 1
ATOM 664 N N . LEU A 1 88 ? -10.747 2.167 1.686 1.00 88.00 88 LEU A N 1
ATOM 665 C CA . LEU A 1 88 ? -10.958 0.969 0.876 1.00 88.00 88 LEU A CA 1
ATOM 666 C C . LEU A 1 88 ? -12.281 1.038 0.110 1.00 88.00 88 LEU A C 1
ATOM 668 O O . LEU A 1 88 ? -12.284 0.734 -1.075 1.00 88.00 88 LEU A O 1
ATOM 672 N N . GLU A 1 89 ? -13.374 1.491 0.725 1.00 85.81 89 GLU A N 1
ATOM 673 C CA . GLU A 1 89 ? -14.659 1.681 0.037 1.00 85.81 89 GLU A CA 1
ATOM 674 C C . GLU A 1 89 ? -14.586 2.732 -1.080 1.00 85.81 89 GLU A C 1
ATOM 676 O O . GLU A 1 89 ? -15.154 2.525 -2.151 1.00 85.81 89 GLU A O 1
ATOM 681 N N . TYR A 1 90 ? -13.856 3.834 -0.874 1.00 75.94 90 TYR A N 1
ATOM 682 C CA . TYR A 1 90 ? -13.657 4.853 -1.911 1.00 75.94 90 TYR A CA 1
ATOM 683 C C . TYR A 1 90 ? -12.837 4.338 -3.102 1.00 75.94 90 TYR A C 1
ATOM 685 O O . TYR A 1 90 ? -13.138 4.691 -4.244 1.00 75.94 90 TYR A O 1
ATOM 693 N N . GLY A 1 91 ? -11.803 3.530 -2.844 1.00 67.44 91 GLY A N 1
ATOM 694 C CA . GLY A 1 91 ? -10.925 2.979 -3.880 1.00 67.44 91 GLY A CA 1
ATOM 695 C C . GLY A 1 91 ? -11.478 1.736 -4.583 1.00 67.44 91 GLY A C 1
ATOM 696 O O . GLY A 1 91 ? -11.121 1.462 -5.729 1.00 67.44 91 GLY A O 1
ATOM 697 N N . TYR A 1 92 ? -12.360 0.972 -3.935 1.00 56.06 92 TYR A N 1
ATOM 698 C CA . TYR A 1 92 ? -12.869 -0.288 -4.471 1.00 56.06 92 TYR A CA 1
ATOM 699 C C . TYR A 1 92 ? -14.000 -0.051 -5.485 1.00 56.06 92 TYR A C 1
ATOM 701 O O . TYR A 1 92 ? -15.121 0.305 -5.132 1.00 56.06 92 TYR A O 1
ATOM 709 N N . GLY A 1 93 ? -13.720 -0.293 -6.770 1.00 49.75 93 GLY A N 1
ATOM 710 C CA . GLY A 1 93 ? -14.741 -0.340 -7.826 1.00 49.75 93 GLY A CA 1
ATOM 711 C C . GLY A 1 93 ? -15.010 0.972 -8.571 1.00 49.75 93 GLY A C 1
ATOM 712 O O . GLY A 1 93 ? -15.990 1.049 -9.315 1.00 49.75 93 GLY A O 1
ATOM 713 N N . ARG A 1 94 ? -14.160 1.996 -8.427 1.00 51.28 94 ARG A N 1
ATOM 714 C CA . ARG A 1 94 ? -14.243 3.228 -9.229 1.00 51.28 94 ARG A CA 1
ATOM 715 C C . ARG A 1 94 ? -13.045 3.340 -10.169 1.00 51.28 94 ARG A C 1
ATOM 717 O O . ARG A 1 94 ? -11.900 3.281 -9.745 1.00 51.28 94 ARG A O 1
ATOM 724 N N . ASP A 1 95 ? -13.335 3.517 -11.455 1.00 43.22 95 ASP A N 1
ATOM 725 C CA . ASP A 1 95 ? -12.372 3.961 -12.465 1.00 43.22 95 ASP A CA 1
ATOM 726 C C . ASP A 1 95 ? -12.024 5.425 -12.135 1.00 43.22 95 ASP A C 1
ATOM 728 O O . ASP A 1 95 ? -12.791 6.338 -12.459 1.00 43.22 95 ASP A O 1
ATOM 732 N N . ILE A 1 96 ? -10.957 5.645 -11.357 1.00 47.62 96 ILE A N 1
ATOM 733 C CA . ILE A 1 96 ? -10.507 6.984 -10.948 1.00 47.62 96 ILE A CA 1
ATOM 734 C C . ILE A 1 96 ? -9.886 7.653 -12.175 1.00 47.62 96 ILE A C 1
ATOM 736 O O . ILE A 1 96 ? -8.708 7.485 -12.480 1.00 47.62 96 ILE A O 1
ATOM 740 N N . ARG A 1 97 ? -10.707 8.412 -12.906 1.00 41.69 97 ARG A N 1
ATOM 741 C CA . ARG A 1 97 ? -10.307 9.082 -14.154 1.00 41.69 97 ARG A CA 1
ATOM 742 C C . ARG A 1 97 ? -9.724 10.481 -13.927 1.00 41.69 97 ARG A C 1
ATOM 744 O O . ARG A 1 97 ? -9.225 11.076 -14.879 1.00 41.69 97 ARG A O 1
ATOM 751 N N . SER A 1 98 ? -9.798 11.029 -12.704 1.00 42.31 98 SER A N 1
ATOM 752 C CA . SER A 1 98 ? -9.285 12.366 -12.363 1.00 42.31 98 SER A CA 1
ATOM 753 C C . SER A 1 98 ? -9.203 12.625 -10.847 1.00 42.31 98 SER A C 1
ATOM 755 O O . SER A 1 98 ? -10.059 12.196 -10.079 1.00 42.31 98 SER A O 1
ATOM 757 N N . ILE A 1 99 ? -8.220 13.438 -10.434 1.00 46.25 99 ILE A N 1
ATOM 758 C CA . ILE A 1 99 ? -8.034 13.977 -9.068 1.00 46.25 99 ILE A CA 1
ATOM 759 C C . ILE A 1 99 ? -9.254 14.768 -8.554 1.00 46.25 99 ILE A C 1
ATOM 761 O O . ILE A 1 99 ? -9.460 14.880 -7.346 1.00 46.25 99 ILE A O 1
ATOM 765 N N . SER A 1 100 ? -10.088 15.307 -9.447 1.00 45.53 100 SER A N 1
ATOM 766 C CA . SER A 1 100 ? -11.282 16.089 -9.086 1.00 45.53 100 SER A CA 1
ATOM 767 C C . SER A 1 100 ? -12.347 15.297 -8.321 1.00 45.53 100 SER A C 1
ATOM 769 O O . SER A 1 100 ? -13.1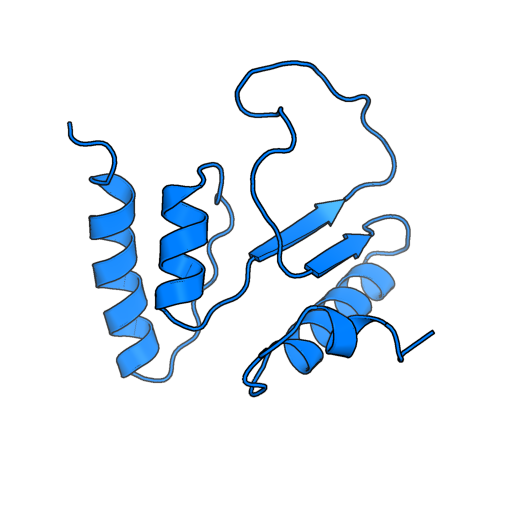48 15.904 -7.615 1.00 45.53 100 SER A O 1
ATOM 771 N N . ASP A 1 101 ? -12.344 1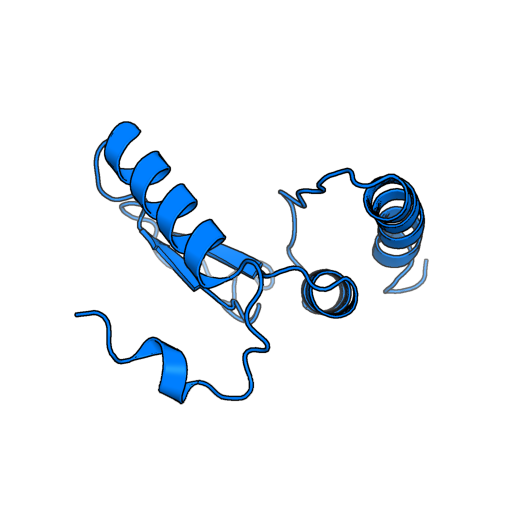3.966 -8.418 1.00 44.56 101 ASP A N 1
ATOM 772 C CA . ASP A 1 101 ? -13.342 13.110 -7.764 1.00 44.56 101 ASP A CA 1
ATOM 773 C C . ASP A 1 101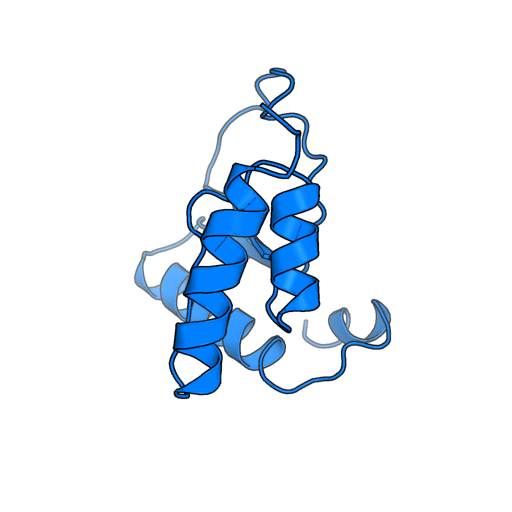 ? -13.118 12.985 -6.242 1.00 44.56 101 ASP A C 1
ATOM 775 O O . ASP A 1 101 ? -13.997 12.522 -5.516 1.00 44.56 101 ASP A O 1
ATOM 779 N N . ILE A 1 102 ? -11.961 13.444 -5.750 1.00 51.94 102 ILE A N 1
ATOM 780 C CA . ILE A 1 102 ? -11.534 13.359 -4.345 1.00 51.94 102 ILE A CA 1
ATOM 781 C C . ILE A 1 102 ? -12.084 14.531 -3.505 1.00 51.94 102 ILE A C 1
ATOM 783 O O . ILE A 1 102 ? -12.278 14.400 -2.299 1.00 51.94 102 ILE A O 1
ATOM 787 N N . ALA A 1 103 ? -12.372 15.686 -4.114 1.00 40.44 103 ALA A N 1
ATOM 788 C CA . ALA A 1 103 ? -12.579 16.947 -3.389 1.00 40.44 103 ALA A CA 1
ATOM 789 C C . ALA A 1 103 ? -14.014 17.213 -2.875 1.00 40.44 103 ALA A C 1
ATOM 791 O O . ALA A 1 103 ? -14.282 18.308 -2.388 1.00 40.44 103 ALA A O 1
ATOM 792 N N . MET A 1 104 ? -14.948 16.260 -2.976 1.00 35.91 104 MET A N 1
ATOM 793 C CA . MET A 1 104 ? -16.381 16.503 -2.715 1.00 35.91 104 MET A CA 1
ATOM 794 C C . MET A 1 104 ? -16.969 15.852 -1.448 1.00 35.91 104 MET A C 1
ATOM 796 O O . MET A 1 104 ? -18.183 15.895 -1.264 1.00 35.91 104 MET A O 1
ATOM 800 N N . ALA A 1 105 ? -16.152 15.275 -0.563 1.00 36.47 105 ALA A N 1
ATOM 801 C CA . ALA A 1 105 ? -16.627 14.601 0.655 1.00 36.47 105 ALA A CA 1
ATOM 802 C C . ALA A 1 105 ? -16.098 15.233 1.960 1.00 36.47 105 ALA A C 1
ATOM 804 O O . ALA A 1 105 ? -15.705 14.514 2.880 1.00 36.47 105 ALA A O 1
ATOM 805 N N . ALA A 1 106 ? -16.075 16.569 2.031 1.00 34.78 106 ALA A N 1
ATOM 806 C CA . ALA A 1 106 ? -15.826 17.332 3.258 1.00 34.78 106 ALA A CA 1
ATOM 807 C C . ALA A 1 106 ? -17.041 18.196 3.610 1.00 34.78 106 ALA A C 1
ATOM 809 O O . ALA A 1 106 ? -17.579 18.843 2.682 1.00 34.78 106 ALA A O 1
#

pLDDT: mean 78.74, std 20.91, range [34.78, 97.75]

Foldseek 3Di:
DDPCPVVVVVLVVQVVQVVVVHDDDDPPPQDQSNQVSCVVSLHFFEAEAEPDDPQPDDPSSPPPRDGPYYQYRYDDPVNSVVSVVVVCVVSPPDPCPDPVVVPPDD

Sequence (106 aa):
MGENFWVNLWRAKASDVLDHGGRVVVDDCRFPNEAAVVRELGGMVVLLRGRQTAVTAHESEAGGLLHDVMVMNDASKETLHARIDAALEYGYGRDIRSISDIAMAA

Radius of gyration: 15.32 Å; chains: 1; bounding box: 37×34×33 Å